Protein AF-A0A434CGN5-F1 (afdb_monomer_lite)

Secondary structure (DSSP, 8-state):
--------------TT-SS-TTS--TTS-TT---

Sequence (34 aa):
MTDRLRLTILGCGSSPGTPRITGDWGNCDPDNPK

Structure (mmCIF, N/CA/C/O backbone):
data_AF-A0A434CGN5-F1
#
_entry.id   AF-A0A434CGN5-F1
#
loop_
_atom_site.group_PDB
_atom_site.id
_atom_site.type_symbol
_atom_site.label_atom_id
_atom_site.label_alt_id
_atom_site.label_comp_id
_atom_site.label_asym_id
_atom_site.label_entity_id
_atom_site.label_seq_id
_atom_site.pdbx_PDB_ins_code
_atom_site.Cartn_x
_atom_site.Cartn_y
_atom_site.Cartn_z
_atom_site.occupancy
_atom_site.B_iso_or_equiv
_atom_site.auth_seq_id
_atom_site.auth_comp_id
_atom_site.auth_asym_id
_atom_site.auth_atom_id
_atom_site.pdbx_PDB_model_num
ATOM 1 N N . MET A 1 1 ? -27.688 2.714 26.399 1.00 58.88 1 MET A N 1
ATOM 2 C CA . MET A 1 1 ? -27.281 3.519 25.229 1.00 58.88 1 MET A CA 1
ATOM 3 C C . MET A 1 1 ? -25.889 3.054 24.856 1.00 58.88 1 MET A C 1
ATOM 5 O O . MET A 1 1 ? -25.051 3.000 25.740 1.00 58.88 1 MET A O 1
ATOM 9 N N . THR A 1 2 ? -25.674 2.574 23.636 1.00 72.81 2 THR A N 1
ATOM 10 C CA . THR A 1 2 ? -24.356 2.076 23.215 1.00 72.81 2 THR A CA 1
ATOM 11 C C . THR A 1 2 ? -23.570 3.203 22.568 1.00 72.81 2 THR A C 1
ATOM 13 O O . THR A 1 2 ? -23.946 3.656 21.486 1.00 72.81 2 THR A O 1
ATOM 16 N N . ASP A 1 3 ? -22.479 3.617 23.206 1.00 84.31 3 ASP A N 1
ATOM 17 C CA . ASP A 1 3 ? -21.506 4.540 22.626 1.00 84.31 3 ASP A CA 1
ATOM 18 C C . ASP A 1 3 ? -20.713 3.816 21.532 1.00 84.31 3 ASP A C 1
ATOM 20 O O . ASP A 1 3 ? -19.774 3.066 21.801 1.00 84.31 3 ASP A O 1
ATOM 24 N N . ARG A 1 4 ? -21.128 3.988 20.272 1.00 90.81 4 ARG A N 1
ATOM 25 C CA . ARG A 1 4 ? -20.447 3.410 19.106 1.00 90.81 4 ARG 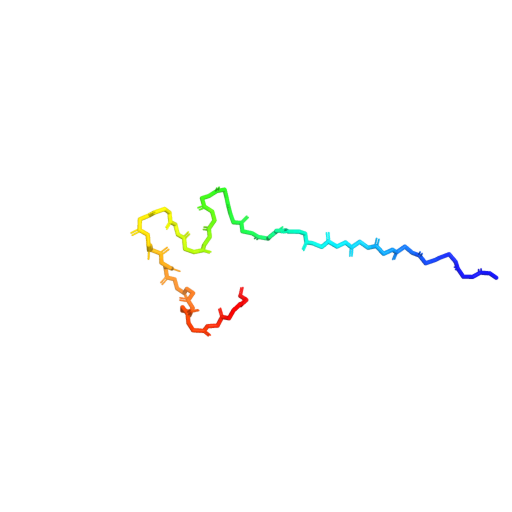A CA 1
ATOM 26 C C . ARG A 1 4 ? -19.750 4.504 18.311 1.00 90.81 4 ARG A C 1
ATOM 28 O O . ARG A 1 4 ? -20.404 5.373 17.742 1.00 90.81 4 ARG A O 1
ATOM 35 N N . LEU A 1 5 ? -18.432 4.388 18.182 1.00 92.62 5 LEU A N 1
ATOM 36 C CA . LEU A 1 5 ? -17.636 5.221 17.284 1.00 92.62 5 LEU A CA 1
ATOM 37 C C . LEU A 1 5 ? -17.423 4.496 15.950 1.00 92.62 5 LEU A C 1
ATOM 39 O O . LEU A 1 5 ? -17.153 3.294 15.916 1.00 92.62 5 LEU A O 1
ATOM 43 N N . ARG A 1 6 ? -17.552 5.228 14.839 1.00 94.56 6 ARG A N 1
ATOM 44 C CA . ARG A 1 6 ? -17.231 4.745 13.489 1.00 94.56 6 ARG A CA 1
ATOM 45 C C . ARG A 1 6 ? -16.116 5.600 12.913 1.00 94.56 6 ARG A C 1
ATOM 47 O O . ARG A 1 6 ? -16.271 6.813 12.818 1.00 94.56 6 ARG A O 1
ATOM 54 N N . LEU A 1 7 ? -15.049 4.948 12.470 1.00 96.50 7 LEU A N 1
ATOM 55 C CA . LEU A 1 7 ? -13.964 5.575 11.725 1.00 96.50 7 LEU A CA 1
ATOM 56 C C . LEU A 1 7 ? -13.884 4.962 10.327 1.00 96.50 7 LEU A C 1
ATOM 58 O O . LEU A 1 7 ? -14.183 3.781 10.148 1.00 96.50 7 LEU A O 1
ATOM 62 N N . THR A 1 8 ? -13.473 5.770 9.354 1.00 97.50 8 THR A N 1
ATOM 63 C CA . THR A 1 8 ? -13.253 5.340 7.971 1.00 97.50 8 THR A CA 1
ATOM 64 C C . THR A 1 8 ? -11.788 5.552 7.630 1.00 97.50 8 THR A C 1
ATOM 66 O O . THR A 1 8 ? -11.277 6.662 7.771 1.00 97.50 8 THR A O 1
ATOM 69 N N . ILE A 1 9 ? -11.119 4.503 7.157 1.00 96.88 9 ILE A N 1
ATOM 70 C CA . ILE A 1 9 ? -9.776 4.621 6.590 1.00 96.88 9 ILE A CA 1
ATOM 71 C C . ILE A 1 9 ? -9.942 5.137 5.162 1.00 96.88 9 ILE A C 1
ATOM 73 O O . ILE A 1 9 ? -10.385 4.401 4.285 1.00 96.88 9 ILE A O 1
ATOM 77 N N . LEU A 1 10 ? -9.641 6.419 4.951 1.00 97.50 10 LEU A N 1
ATOM 78 C CA . LEU A 1 10 ? -9.730 7.059 3.632 1.00 97.50 10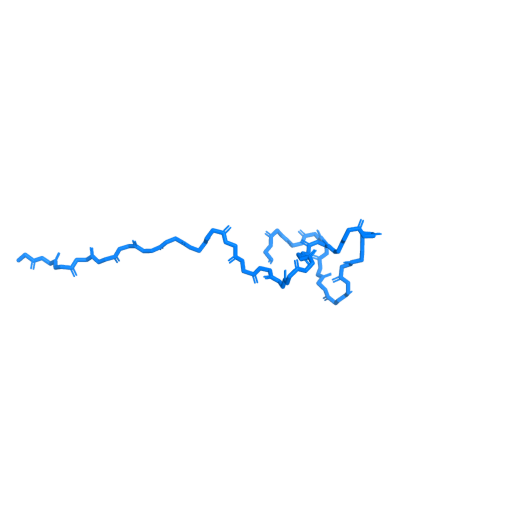 LEU A CA 1
ATOM 79 C C . LEU A 1 10 ? -8.523 6.732 2.737 1.00 97.50 10 LEU A C 1
ATOM 81 O O . LEU A 1 10 ? -8.610 6.868 1.523 1.00 97.50 10 LEU A O 1
ATOM 85 N N . GLY A 1 11 ? -7.412 6.291 3.330 1.00 96.94 11 GLY A N 1
ATOM 86 C CA . GLY A 1 11 ? -6.217 5.855 2.619 1.00 96.94 11 GLY A CA 1
ATOM 87 C C . GLY A 1 11 ? -5.250 5.120 3.545 1.00 96.94 11 GLY A C 1
ATOM 88 O O . GLY A 1 11 ? -5.119 5.470 4.717 1.00 96.94 11 GLY A O 1
ATOM 89 N N . CYS A 1 12 ? -4.595 4.088 3.014 1.00 97.06 12 CYS A N 1
ATOM 90 C CA . CYS A 1 12 ? -3.620 3.249 3.723 1.00 97.06 12 CYS A CA 1
ATOM 91 C C . CYS A 1 12 ? -2.287 3.097 2.970 1.00 97.06 12 CYS A C 1
ATOM 93 O O . CYS A 1 12 ? -1.441 2.299 3.365 1.00 97.06 12 CYS A O 1
ATOM 95 N N . GLY A 1 13 ? -2.107 3.837 1.872 1.00 96.00 13 GLY A N 1
ATOM 96 C CA . GLY A 1 13 ? -0.892 3.796 1.065 1.00 96.00 13 GLY A CA 1
ATOM 97 C C . GLY A 1 13 ? 0.296 4.483 1.740 1.00 96.00 13 GLY A C 1
ATOM 98 O O . GLY A 1 13 ? 0.144 5.322 2.629 1.00 96.00 13 GLY A O 1
ATOM 99 N N . SER A 1 14 ? 1.498 4.143 1.276 1.00 95.81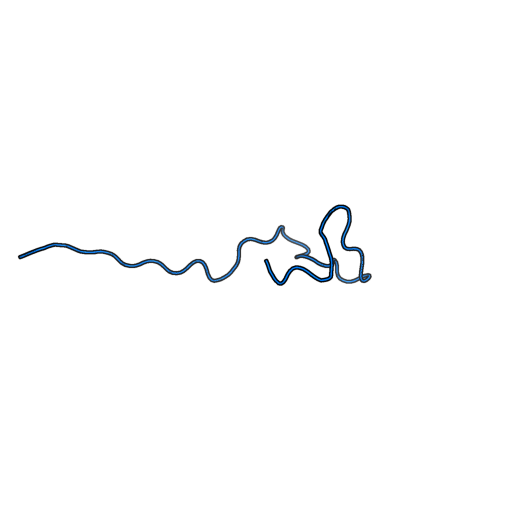 14 SER A N 1
ATOM 100 C CA . SER A 1 14 ? 2.718 4.887 1.610 1.00 95.81 14 SER A CA 1
ATOM 101 C C . SER A 1 14 ? 2.697 6.297 0.995 1.00 95.81 14 SER A C 1
ATOM 103 O O . SER A 1 14 ? 1.815 6.610 0.197 1.00 95.81 14 SER A O 1
ATOM 105 N N . SER A 1 15 ? 3.663 7.162 1.332 1.00 97.75 15 SER A N 1
ATOM 106 C CA . SER A 1 15 ? 3.704 8.534 0.796 1.00 97.75 15 SER A CA 1
ATOM 107 C C . SER A 1 15 ? 3.618 8.640 -0.740 1.00 97.75 15 SER A C 1
ATOM 109 O O . SER A 1 15 ? 2.912 9.537 -1.198 1.00 97.75 15 SER A O 1
ATOM 111 N N . PRO A 1 16 ? 4.238 7.760 -1.560 1.00 96.62 16 PRO A N 1
ATOM 1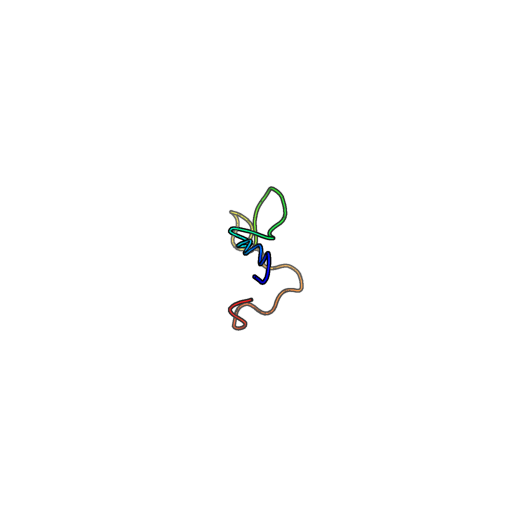12 C CA . PRO A 1 16 ? 4.041 7.776 -3.013 1.00 96.62 16 PRO A CA 1
ATOM 113 C C . PRO A 1 16 ? 2.750 7.094 -3.503 1.00 96.62 16 PRO A C 1
ATOM 115 O O . PRO A 1 16 ? 2.506 7.101 -4.707 1.00 96.62 16 PRO A O 1
ATOM 118 N N . GLY A 1 17 ? 1.954 6.479 -2.623 1.00 97.19 17 GLY A N 1
ATOM 119 C CA . GLY A 1 17 ? 0.800 5.659 -2.993 1.00 97.19 17 GLY A CA 1
ATOM 120 C C . GLY A 1 17 ? 1.176 4.288 -3.568 1.00 97.19 17 GLY A C 1
ATOM 121 O O . GLY A 1 17 ? 2.328 3.849 -3.510 1.00 97.19 17 GLY A O 1
ATOM 122 N N . THR A 1 18 ? 0.176 3.572 -4.080 1.00 97.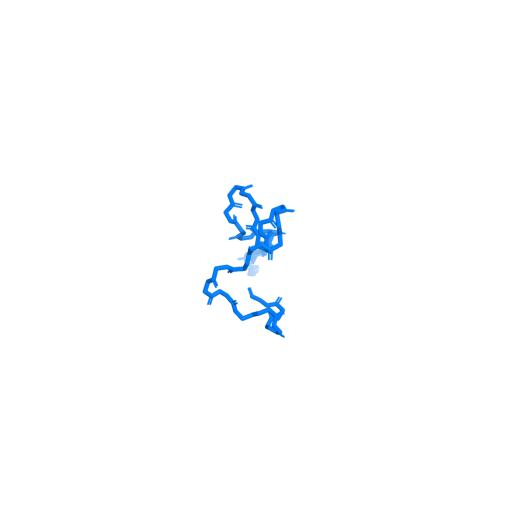00 18 THR A N 1
ATOM 123 C CA . THR A 1 18 ? 0.348 2.317 -4.826 1.00 97.00 18 THR A CA 1
ATOM 124 C C . THR A 1 18 ? -0.739 2.241 -5.909 1.00 97.00 18 THR A C 1
ATOM 126 O O . THR A 1 18 ? -1.912 2.368 -5.556 1.00 97.00 18 THR A O 1
ATOM 129 N N . PRO A 1 19 ? -0.381 2.090 -7.200 1.00 96.50 19 PRO A N 1
ATOM 130 C CA . PRO A 1 19 ? 0.988 2.076 -7.724 1.00 96.50 19 PRO A CA 1
ATOM 131 C C . PRO A 1 19 ? 1.703 3.420 -7.520 1.00 96.50 19 PRO A C 1
ATOM 133 O O . PRO A 1 19 ? 1.074 4.452 -7.277 1.00 96.50 19 PRO A O 1
ATOM 136 N N . ARG A 1 20 ? 3.037 3.412 -7.600 1.00 97.50 20 ARG A N 1
ATOM 137 C CA . ARG A 1 20 ? 3.829 4.654 -7.614 1.00 97.50 20 ARG A CA 1
ATOM 138 C C . ARG A 1 20 ? 3.477 5.479 -8.857 1.00 97.50 20 ARG A C 1
ATOM 140 O O . ARG A 1 20 ? 2.978 4.941 -9.841 1.00 97.50 20 ARG A O 1
ATOM 147 N N . ILE A 1 21 ? 3.843 6.763 -8.873 1.00 97.38 21 ILE A N 1
ATOM 148 C CA . ILE A 1 21 ? 3.604 7.665 -10.021 1.00 97.38 21 ILE A CA 1
ATOM 149 C C . ILE A 1 21 ? 4.170 7.146 -11.359 1.00 97.38 21 ILE A C 1
ATOM 151 O O . ILE A 1 21 ? 3.668 7.494 -12.421 1.00 97.38 21 ILE A O 1
ATOM 155 N N . THR A 1 22 ? 5.195 6.293 -11.318 1.00 97.44 22 THR A N 1
ATOM 156 C CA . THR A 1 22 ? 5.798 5.648 -12.494 1.00 97.44 22 THR A CA 1
ATOM 157 C C . THR A 1 22 ? 5.040 4.407 -12.980 1.00 97.44 22 THR A C 1
ATOM 159 O O . THR A 1 22 ? 5.458 3.801 -13.960 1.00 97.44 22 THR A O 1
ATOM 162 N N . GLY A 1 23 ? 3.970 3.994 -12.295 1.00 96.38 23 GLY A N 1
ATOM 163 C CA . GLY A 1 23 ? 3.238 2.752 -12.562 1.00 96.38 23 GLY A CA 1
ATOM 164 C C . GLY A 1 23 ? 3.833 1.503 -11.900 1.00 96.38 23 GLY A C 1
ATOM 165 O O . GLY A 1 23 ? 3.400 0.398 -12.205 1.00 96.38 23 GLY A O 1
ATOM 166 N N . ASP A 1 24 ? 4.816 1.655 -11.005 1.00 97.31 24 ASP A N 1
ATOM 167 C CA . ASP A 1 24 ? 5.420 0.532 -10.278 1.00 97.31 24 ASP A CA 1
ATOM 168 C C . ASP A 1 24 ? 4.514 0.056 -9.130 1.00 97.31 24 ASP A C 1
ATOM 170 O O . ASP A 1 24 ? 4.193 0.823 -8.215 1.00 97.31 24 ASP A O 1
ATOM 174 N N . TRP A 1 25 ? 4.129 -1.218 -9.188 1.00 96.75 25 TRP A N 1
ATOM 175 C CA . TRP A 1 25 ? 3.321 -1.911 -8.180 1.00 96.75 25 TRP A CA 1
ATOM 176 C C . TRP A 1 25 ? 4.172 -2.648 -7.137 1.00 96.75 25 TRP A C 1
ATOM 178 O O . TRP A 1 25 ? 3.652 -3.075 -6.103 1.00 96.75 25 TRP A O 1
ATOM 188 N N . GLY A 1 26 ? 5.479 -2.798 -7.370 1.00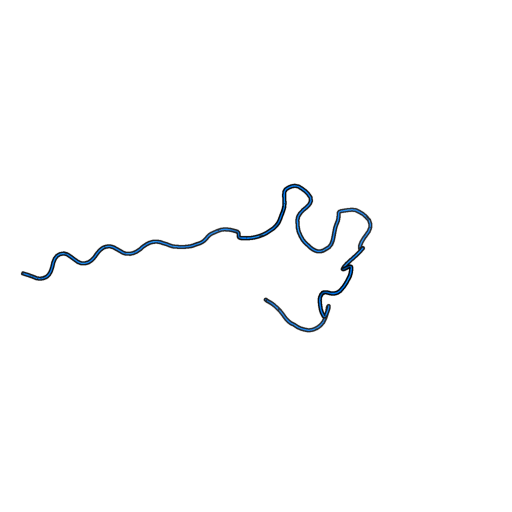 96.12 26 GLY A N 1
ATOM 189 C CA . GLY A 1 26 ? 6.351 -3.618 -6.539 1.00 96.12 26 GLY A CA 1
ATOM 190 C C . GLY A 1 26 ? 5.856 -5.064 -6.459 1.00 96.12 26 GLY A C 1
ATOM 191 O O . GLY A 1 26 ? 5.735 -5.746 -7.471 1.00 96.12 26 GLY A O 1
ATOM 192 N N . ASN A 1 27 ? 5.559 -5.519 -5.240 1.00 97.25 27 ASN A N 1
ATOM 193 C CA . ASN A 1 27 ? 5.082 -6.879 -4.972 1.00 97.25 27 ASN A CA 1
ATOM 194 C C . ASN A 1 27 ? 3.551 -6.963 -4.820 1.00 97.25 27 ASN A C 1
ATOM 196 O O . ASN A 1 27 ? 3.040 -8.021 -4.454 1.00 97.25 27 ASN A O 1
ATOM 200 N N . CYS A 1 28 ? 2.824 -5.861 -5.024 1.00 96.12 28 CYS A N 1
ATOM 201 C CA . CYS A 1 28 ? 1.365 -5.869 -4.994 1.00 96.12 28 CYS A CA 1
ATOM 202 C C . CYS A 1 28 ? 0.807 -6.479 -6.285 1.00 96.12 28 CYS A C 1
ATOM 204 O O . CYS A 1 28 ? 1.339 -6.235 -7.365 1.00 96.12 28 CYS A O 1
ATOM 206 N N . ASP A 1 29 ? -0.277 -7.246 -6.156 1.00 96.94 29 ASP A N 1
ATOM 207 C CA . ASP A 1 29 ? -1.045 -7.768 -7.288 1.00 96.94 29 ASP A CA 1
ATOM 208 C C . ASP A 1 29 ? -1.865 -6.630 -7.926 1.00 96.94 29 ASP A C 1
ATOM 210 O O . ASP A 1 29 ? -2.750 -6.097 -7.250 1.00 96.94 29 ASP A O 1
ATOM 214 N N . PRO A 1 30 ? -1.600 -6.242 -9.191 1.00 96.19 30 PRO A N 1
ATOM 215 C CA . PRO A 1 30 ? -2.332 -5.167 -9.862 1.00 96.19 30 PRO A CA 1
ATOM 216 C C . PRO A 1 30 ? -3.825 -5.452 -10.066 1.00 96.19 30 PRO A C 1
ATOM 218 O O . PRO A 1 30 ? -4.602 -4.508 -10.219 1.00 96.19 30 PRO A O 1
ATOM 221 N N . ASP A 1 31 ? -4.230 -6.726 -10.067 1.00 97.25 31 ASP A N 1
ATOM 222 C CA . ASP A 1 31 ? -5.623 -7.133 -10.274 1.00 97.25 31 ASP A CA 1
ATOM 223 C C . ASP A 1 31 ? -6.424 -7.185 -8.958 1.00 97.25 31 ASP A C 1
ATOM 225 O O . ASP A 1 31 ? -7.657 -7.284 -8.972 1.00 97.25 31 ASP A O 1
ATOM 229 N N . ASN A 1 32 ? -5.756 -7.077 -7.804 1.00 96.25 32 ASN A N 1
ATOM 230 C CA . ASN A 1 32 ? -6.413 -6.996 -6.504 1.00 96.25 32 ASN A CA 1
ATOM 231 C C . ASN A 1 32 ? -6.741 -5.527 -6.152 1.00 96.25 32 ASN A C 1
ATOM 233 O O . ASN A 1 32 ? -5.831 -4.723 -5.959 1.00 96.25 32 ASN A O 1
ATOM 237 N N . PRO A 1 33 ? -8.023 -5.149 -5.973 1.00 92.00 33 PRO A N 1
ATOM 238 C CA . PRO A 1 33 ? -8.422 -3.766 -5.680 1.00 92.00 33 PRO A CA 1
ATOM 239 C C . PRO A 1 33 ? -8.093 -3.279 -4.251 1.00 92.00 33 PRO A C 1
ATOM 241 O O . PRO A 1 33 ? -8.584 -2.223 -3.844 1.00 92.00 33 PRO A O 1
ATOM 244 N N . LYS A 1 34 ? -7.332 -4.047 -3.464 1.00 91.81 34 LYS A N 1
ATOM 245 C CA . LYS A 1 34 ? -6.912 -3.735 -2.088 1.00 91.81 34 LYS A CA 1
ATOM 246 C C . LYS A 1 34 ? -5.404 -3.849 -1.954 1.00 91.81 34 LYS A C 1
ATOM 248 O O . LYS A 1 34 ? -4.828 -2.964 -1.288 1.00 91.81 34 LYS A O 1
#

Foldseek 3Di:
DDDDDDDDDPDDADPQGPPGPVNNRDPDDPPDPD

Radius of gyration: 15.18 Å; chains: 1; bounding box: 34×16×38 Å

pLDDT: mean 94.0, std 7.7, range [58.88, 97.75]